Protein AF-A0A699VAU1-F1 (afdb_monomer_lite)

Secondary structure (DSSP, 8-state):
------------HHHHHHHHHHHHHHHHHHHHS-HHHHHHHHT-SSHHHHHHHHHHHHT--THHHHHHHHHHHHHHHHHHT-----

Sequence (86 aa):
ETFHVQTDDELTEKELKQIEADDQDIQTILLGLPEGIYVAVDSCETVQEIWLRVQQMMKGSDIGIQEKKVKLFNEWESQNGVGMLL

Foldseek 3Di:
DDDPPPPPPPQDPVNVVVVVVVVVVVVVVVVPDPPVLVVCQVPDPDPVSNVVVVVCVVVDPCPVVVVVVVVVVVVVCVVVVDDDPD

pLDDT: mean 74.08, std 11.74, range [43.5, 92.31]

Structure (mmCIF, N/CA/C/O backbone):
data_AF-A0A699VAU1-F1
#
_entry.id   AF-A0A699VAU1-F1
#
loop_
_atom_site.group_PDB
_atom_site.id
_atom_site.type_symbol
_atom_site.label_atom_id
_atom_site.label_alt_id
_atom_site.label_comp_id
_atom_site.label_asym_id
_atom_site.label_entity_id
_atom_site.label_seq_id
_atom_site.pdbx_PDB_ins_code
_atom_site.Cartn_x
_atom_site.Cartn_y
_atom_site.Cartn_z
_atom_site.occupancy
_atom_site.B_iso_or_equiv
_atom_site.auth_seq_id
_atom_site.auth_comp_id
_atom_site.auth_asym_id
_atom_site.auth_atom_id
_atom_site.pdbx_PDB_model_num
ATOM 1 N N . GLU A 1 1 ? 48.278 -8.708 7.818 1.00 47.62 1 GLU A N 1
ATOM 2 C CA . GLU A 1 1 ? 46.894 -8.299 7.512 1.00 47.62 1 GLU A CA 1
ATOM 3 C C . GLU A 1 1 ? 46.138 -9.490 6.958 1.00 47.62 1 GLU A C 1
ATOM 5 O O . GLU A 1 1 ? 46.525 -10.020 5.926 1.00 47.62 1 GLU A O 1
ATOM 10 N N . THR A 1 2 ? 45.132 -9.965 7.685 1.00 43.50 2 THR A N 1
ATOM 11 C CA . THR A 1 2 ? 44.235 -11.039 7.245 1.00 43.50 2 THR A CA 1
ATOM 12 C C . THR A 1 2 ? 42.875 -10.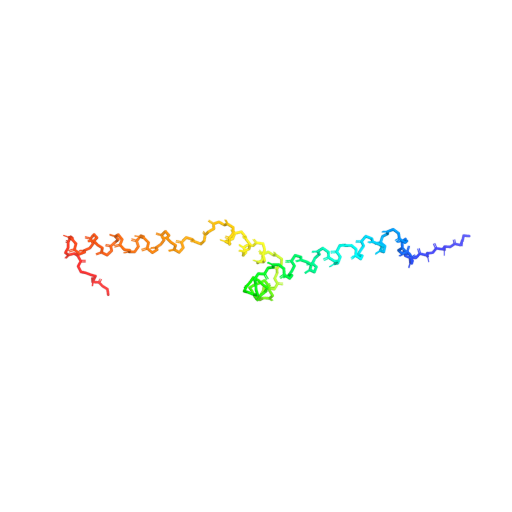410 6.989 1.00 43.50 2 THR A C 1
ATOM 14 O O . THR A 1 2 ? 42.187 -10.019 7.930 1.00 43.50 2 THR A O 1
ATOM 17 N N . PHE A 1 3 ? 42.516 -10.259 5.717 1.00 49.00 3 PHE A N 1
ATOM 18 C CA . PHE A 1 3 ? 41.185 -9.831 5.307 1.00 49.00 3 PHE A CA 1
ATOM 19 C C . PHE A 1 3 ? 40.225 -11.007 5.493 1.00 49.00 3 PHE A C 1
ATOM 21 O O . PHE A 1 3 ? 40.198 -11.922 4.675 1.00 49.00 3 PHE A O 1
ATOM 28 N N . HIS A 1 4 ? 39.450 -10.989 6.575 1.00 53.16 4 HIS A N 1
ATOM 29 C CA . HIS A 1 4 ? 38.231 -11.785 6.668 1.00 53.16 4 HIS A CA 1
ATOM 30 C C . HIS A 1 4 ? 37.095 -10.970 6.049 1.00 53.16 4 HIS A C 1
ATOM 32 O O . HIS A 1 4 ? 36.464 -10.154 6.711 1.00 53.16 4 HIS A O 1
ATOM 38 N N . VAL A 1 5 ? 36.859 -11.178 4.754 1.00 58.28 5 VAL A N 1
ATOM 39 C CA . VAL A 1 5 ? 35.539 -10.932 4.169 1.00 58.28 5 VAL A CA 1
ATOM 40 C C . VAL A 1 5 ? 34.692 -12.145 4.544 1.00 58.28 5 VAL A C 1
ATOM 42 O O . VAL A 1 5 ? 34.808 -13.205 3.936 1.00 58.28 5 VAL A O 1
ATOM 45 N N . GLN A 1 6 ? 33.914 -12.009 5.614 1.00 46.56 6 GLN A N 1
ATOM 46 C CA . GLN A 1 6 ? 32.762 -12.863 5.883 1.00 46.56 6 GLN A CA 1
ATOM 47 C C . GLN A 1 6 ? 31.532 -12.059 5.481 1.00 46.56 6 GLN A C 1
ATOM 49 O O . GLN A 1 6 ? 31.048 -11.232 6.242 1.00 46.56 6 GLN A O 1
ATOM 54 N N . THR A 1 7 ? 31.074 -12.259 4.253 1.00 56.53 7 THR A N 1
ATOM 55 C CA . THR A 1 7 ? 29.698 -11.946 3.858 1.00 56.53 7 THR A CA 1
ATOM 56 C C . THR A 1 7 ? 28.962 -13.268 3.800 1.00 56.53 7 THR A C 1
ATOM 58 O O . THR A 1 7 ? 28.870 -13.894 2.749 1.00 56.53 7 THR A O 1
ATOM 61 N N . ASP A 1 8 ? 28.542 -13.702 4.975 1.00 54.09 8 ASP A N 1
ATOM 62 C CA . ASP A 1 8 ? 27.486 -14.678 5.185 1.00 54.09 8 ASP A CA 1
ATOM 63 C C . ASP A 1 8 ? 26.721 -14.072 6.365 1.00 54.09 8 ASP A C 1
ATOM 65 O O . ASP A 1 8 ? 27.095 -14.264 7.522 1.00 54.09 8 ASP A O 1
ATOM 69 N N . ASP A 1 9 ? 25.795 -13.149 6.073 1.00 63.22 9 ASP A N 1
ATOM 70 C CA . ASP A 1 9 ? 24.914 -12.577 7.095 1.00 63.22 9 ASP A CA 1
ATOM 71 C C . ASP A 1 9 ? 23.962 -13.700 7.518 1.00 63.22 9 ASP A C 1
ATOM 73 O O . ASP A 1 9 ? 22.879 -13.889 6.965 1.00 63.22 9 ASP A O 1
ATOM 77 N N . GLU A 1 10 ? 24.444 -14.529 8.443 1.00 72.81 10 GLU A N 1
ATOM 78 C CA . GLU A 1 10 ? 23.699 -15.615 9.057 1.00 72.81 10 GLU A CA 1
ATOM 79 C C . GLU A 1 10 ? 22.498 -14.991 9.781 1.00 72.81 10 GLU A C 1
ATOM 81 O O . GLU A 1 10 ? 22.648 -14.336 10.816 1.00 72.81 10 GLU A O 1
ATOM 86 N N . LEU A 1 11 ? 21.307 -15.132 9.186 1.00 73.44 11 LEU A N 1
ATOM 87 C CA . LEU A 1 11 ? 20.068 -14.598 9.744 1.00 73.44 11 LEU A CA 1
ATOM 88 C C . LEU A 1 11 ? 19.905 -15.090 11.178 1.00 73.44 11 LEU A C 1
ATOM 90 O O . LEU A 1 11 ? 19.925 -16.293 11.460 1.00 73.44 11 LEU A O 1
ATOM 94 N N . THR A 1 12 ? 19.716 -14.154 12.099 1.00 81.31 12 THR A N 1
ATOM 95 C CA . THR A 1 12 ? 19.518 -14.504 13.499 1.00 81.31 12 THR A CA 1
ATOM 96 C C . THR A 1 12 ? 18.174 -15.216 13.678 1.00 81.31 12 THR A C 1
ATOM 98 O O . THR A 1 12 ? 17.206 -14.964 12.962 1.00 81.31 12 THR A O 1
ATOM 101 N N . GLU A 1 13 ? 18.058 -16.079 14.692 1.00 83.62 13 GLU A N 1
ATOM 102 C CA . GLU A 1 13 ? 16.811 -16.810 14.996 1.00 83.62 13 GLU A CA 1
ATOM 103 C C . GLU A 1 13 ? 15.594 -15.874 15.159 1.00 83.62 13 GLU A C 1
ATOM 105 O O . GLU A 1 13 ? 14.451 -16.261 14.928 1.00 83.62 13 GLU A O 1
ATOM 110 N N . LYS A 1 14 ? 15.833 -14.618 15.554 1.00 83.62 14 LYS A N 1
ATOM 111 C CA . LYS A 1 14 ? 14.798 -13.587 15.670 1.00 83.62 14 LYS A CA 1
ATOM 112 C C . LYS A 1 14 ? 14.320 -13.089 14.310 1.00 83.62 14 LYS A C 1
ATOM 114 O O . LYS A 1 14 ? 13.119 -12.929 14.136 1.00 83.62 14 LYS A O 1
ATOM 119 N N . GLU A 1 15 ? 15.236 -12.870 13.373 1.00 86.44 15 GLU A N 1
ATOM 120 C CA . GLU A 1 15 ? 14.907 -12.457 12.005 1.00 86.44 15 GLU A CA 1
ATOM 121 C C . GLU A 1 15 ? 14.182 -13.580 11.263 1.00 86.44 15 GLU A C 1
ATOM 123 O O . GLU A 1 15 ? 13.186 -13.319 10.5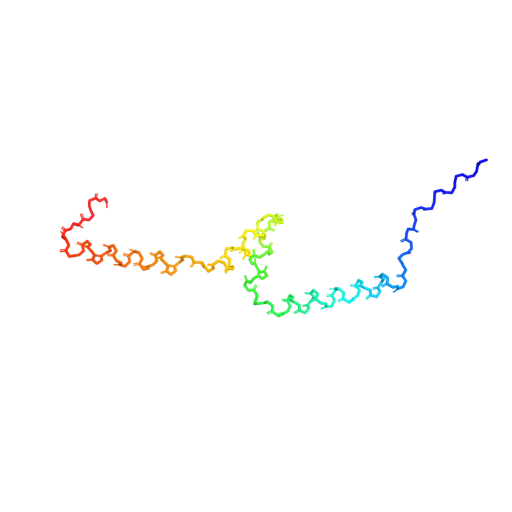97 1.00 86.44 15 GLU A O 1
ATOM 128 N N . LEU A 1 16 ? 14.586 -14.838 11.468 1.00 86.94 16 LEU A N 1
ATOM 129 C CA . LEU A 1 16 ? 13.869 -15.996 10.921 1.00 86.94 16 LEU A CA 1
ATOM 130 C C . LEU A 1 16 ? 12.429 -16.090 11.440 1.00 86.94 16 LEU A C 1
ATOM 132 O O . LEU A 1 16 ? 11.504 -16.273 10.654 1.00 86.94 16 LEU A O 1
ATOM 136 N N . LYS A 1 17 ? 12.222 -15.908 12.751 1.00 88.50 17 LYS A N 1
ATOM 137 C CA . LYS A 1 17 ? 10.873 -15.883 13.345 1.00 88.50 17 LYS A CA 1
ATOM 138 C C . LYS A 1 17 ? 10.030 -14.715 12.842 1.00 88.50 17 LYS A C 1
ATOM 140 O O . LYS A 1 17 ? 8.814 -14.841 12.758 1.00 88.50 17 LYS A O 1
ATOM 145 N N . GLN A 1 18 ? 10.664 -13.584 12.544 1.00 84.81 18 GLN A N 1
ATOM 146 C CA . GLN A 1 18 ? 9.971 -12.420 12.010 1.00 84.81 18 GLN A CA 1
ATOM 147 C C . GLN A 1 18 ? 9.539 -12.649 10.561 1.00 84.81 18 GLN A C 1
ATOM 149 O O . GLN A 1 18 ? 8.389 -12.387 10.244 1.00 84.81 18 GLN A O 1
ATOM 154 N N . ILE A 1 19 ? 10.403 -13.232 9.727 1.00 84.81 19 ILE A N 1
ATOM 155 C CA . ILE A 1 19 ? 10.056 -13.613 8.352 1.00 84.81 19 ILE A CA 1
ATOM 156 C C . ILE A 1 19 ? 8.905 -14.626 8.343 1.00 84.81 19 ILE A C 1
ATOM 158 O O . ILE A 1 19 ? 7.979 -14.479 7.557 1.00 84.81 19 ILE A O 1
ATOM 162 N N . GLU A 1 20 ? 8.917 -15.620 9.236 1.00 91.25 20 GLU A N 1
ATOM 163 C CA . GLU A 1 20 ? 7.825 -16.600 9.335 1.00 91.25 20 GLU A CA 1
ATOM 164 C C . GLU A 1 20 ? 6.491 -15.952 9.743 1.00 91.25 20 GLU A C 1
ATOM 166 O O . GLU A 1 20 ? 5.442 -16.299 9.199 1.00 91.25 20 GLU A O 1
ATOM 171 N N . ALA A 1 21 ? 6.523 -14.998 10.679 1.00 91.06 21 ALA A N 1
ATOM 172 C CA . ALA A 1 21 ? 5.336 -14.250 11.086 1.00 91.06 21 ALA A CA 1
ATOM 173 C C . ALA A 1 21 ? 4.824 -13.335 9.960 1.00 91.06 21 ALA A C 1
ATOM 175 O O . ALA A 1 21 ? 3.626 -13.321 9.680 1.00 91.06 21 ALA A O 1
ATOM 176 N N . ASP A 1 22 ? 5.730 -12.628 9.282 1.00 90.88 22 ASP A N 1
ATOM 177 C CA . ASP A 1 22 ? 5.402 -11.754 8.156 1.00 90.88 22 ASP A CA 1
ATOM 178 C C . ASP A 1 22 ? 4.806 -12.568 6.988 1.00 90.88 22 ASP A C 1
ATOM 180 O O . ASP A 1 22 ? 3.796 -12.162 6.411 1.00 90.88 22 ASP A O 1
ATOM 184 N N . ASP A 1 23 ? 5.348 -13.755 6.685 1.00 91.75 23 ASP A N 1
ATOM 185 C CA . ASP A 1 23 ? 4.809 -14.674 5.668 1.00 91.75 23 ASP A CA 1
ATOM 186 C C . ASP A 1 23 ? 3.387 -15.146 6.013 1.00 91.75 23 ASP A C 1
ATOM 188 O O . ASP A 1 23 ? 2.512 -15.202 5.140 1.00 91.75 23 ASP A O 1
ATOM 192 N N . GLN A 1 24 ? 3.127 -15.466 7.285 1.00 92.31 24 GLN A N 1
ATOM 193 C CA . GLN A 1 24 ? 1.796 -15.864 7.756 1.00 92.31 24 GLN A CA 1
ATOM 194 C C . GLN A 1 24 ? 0.783 -14.717 7.666 1.00 92.31 24 GLN A C 1
ATOM 196 O O . GLN A 1 24 ? -0.359 -14.933 7.236 1.00 92.31 24 GLN A O 1
ATOM 201 N N . ASP A 1 25 ? 1.189 -13.499 8.022 1.00 87.19 25 ASP A N 1
ATOM 202 C CA . ASP A 1 25 ? 0.343 -12.309 7.919 1.00 87.19 25 ASP A CA 1
ATOM 203 C C . ASP A 1 25 ? 0.035 -11.979 6.453 1.00 87.19 25 ASP A C 1
ATOM 205 O O . ASP A 1 25 ? -1.126 -11.747 6.096 1.00 87.19 25 ASP A O 1
ATOM 209 N N . ILE A 1 26 ? 1.037 -12.050 5.572 1.00 82.38 26 ILE A N 1
ATOM 210 C CA . ILE A 1 26 ? 0.871 -11.856 4.125 1.00 82.38 26 ILE A CA 1
ATOM 211 C C . ILE A 1 26 ? -0.082 -12.906 3.547 1.00 82.38 26 ILE A C 1
ATOM 213 O O . ILE A 1 26 ? -1.012 -12.553 2.818 1.00 82.38 26 ILE A O 1
ATOM 217 N N . GLN A 1 27 ? 0.091 -14.184 3.895 1.00 82.06 27 GLN A N 1
ATOM 218 C CA . GLN A 1 27 ? -0.796 -15.258 3.445 1.00 82.06 27 GLN A CA 1
ATOM 219 C C . GLN A 1 27 ? -2.236 -15.039 3.925 1.00 82.06 27 GLN A C 1
ATOM 221 O O . GLN A 1 27 ? -3.178 -15.215 3.151 1.00 82.06 27 GLN A O 1
ATOM 226 N N . THR A 1 28 ? -2.420 -14.619 5.177 1.00 79.81 28 THR A N 1
ATOM 227 C CA . THR A 1 28 ? -3.745 -14.358 5.756 1.00 79.81 28 THR A CA 1
ATOM 228 C C . THR A 1 28 ? -4.437 -13.184 5.065 1.00 79.81 28 THR A C 1
ATOM 230 O O . THR A 1 28 ? -5.628 -13.263 4.752 1.00 79.81 28 THR A O 1
ATOM 233 N N . ILE A 1 29 ? -3.695 -12.115 4.763 1.00 79.38 29 ILE A N 1
ATOM 234 C CA . ILE A 1 29 ? -4.203 -10.972 3.996 1.00 79.38 29 ILE A CA 1
ATOM 235 C C . ILE A 1 29 ? -4.581 -11.415 2.579 1.00 79.38 29 ILE A C 1
ATOM 237 O O . ILE A 1 29 ? -5.677 -11.100 2.121 1.00 79.38 29 ILE A O 1
ATOM 241 N N . LEU A 1 30 ? -3.725 -12.184 1.903 1.00 74.06 30 LEU A N 1
ATOM 242 C CA . LEU A 1 30 ? -3.987 -12.684 0.550 1.00 74.06 30 LEU A CA 1
ATOM 243 C C . LEU A 1 30 ? -5.210 -13.610 0.490 1.00 74.06 30 LEU A C 1
ATOM 245 O O . LEU A 1 30 ? -6.007 -13.489 -0.436 1.00 74.06 30 LEU A O 1
ATOM 249 N N . LEU A 1 31 ? -5.405 -14.478 1.487 1.00 75.19 31 LEU A N 1
ATOM 250 C CA . LEU A 1 31 ? -6.577 -15.360 1.587 1.00 75.19 31 LEU A CA 1
ATOM 251 C C . LEU A 1 31 ? -7.878 -14.602 1.900 1.00 75.19 31 LEU A C 1
ATOM 253 O O . LEU A 1 31 ? -8.960 -15.063 1.536 1.00 75.19 31 LEU A O 1
ATOM 257 N N . GLY A 1 32 ? -7.791 -13.457 2.582 1.00 72.12 32 GLY A N 1
ATOM 258 C CA . GLY A 1 32 ? -8.936 -12.595 2.889 1.00 72.12 32 GLY A CA 1
ATOM 259 C C . GLY A 1 32 ? -9.357 -11.672 1.740 1.00 72.12 32 GLY A C 1
ATOM 260 O O . GLY A 1 32 ? -10.445 -11.090 1.787 1.00 72.12 32 GLY A O 1
ATOM 261 N N . LEU A 1 33 ? -8.520 -11.525 0.709 1.00 73.81 33 LEU A N 1
ATOM 262 C CA . LEU A 1 33 ? -8.826 -10.719 -0.468 1.00 73.81 33 LEU A CA 1
ATOM 263 C C . LEU A 1 33 ? -9.634 -11.554 -1.482 1.00 73.81 33 LEU A C 1
ATOM 265 O O . LEU A 1 33 ? -9.232 -12.662 -1.826 1.00 73.81 33 LEU A O 1
ATOM 269 N N . PRO A 1 34 ? -10.767 -11.043 -2.005 1.00 71.50 34 PRO A N 1
ATOM 270 C CA . PRO A 1 34 ? -11.496 -11.696 -3.088 1.00 71.50 34 PRO A CA 1
ATOM 271 C C . PRO A 1 34 ? -10.579 -12.001 -4.276 1.00 71.50 34 PRO A C 1
ATOM 273 O O . PRO A 1 34 ? -9.796 -11.145 -4.680 1.00 71.50 34 PRO A O 1
ATOM 276 N N . GLU A 1 35 ? -10.740 -13.174 -4.891 1.00 66.38 35 GLU A N 1
ATOM 277 C CA . GLU A 1 35 ? -9.909 -13.676 -6.002 1.00 66.38 35 GLU A CA 1
ATOM 278 C C . GLU A 1 35 ? -9.762 -12.673 -7.167 1.00 66.38 35 GLU A C 1
ATOM 280 O O . GLU A 1 35 ? -8.713 -12.579 -7.801 1.00 66.38 35 GLU A O 1
ATOM 285 N N . GLY A 1 36 ? -10.768 -11.817 -7.381 1.00 61.81 36 GLY A N 1
ATOM 286 C CA . GLY A 1 36 ? -10.714 -10.732 -8.366 1.00 61.81 36 GLY A CA 1
ATOM 287 C C . GLY A 1 36 ? -9.687 -9.625 -8.075 1.00 61.81 36 GLY A C 1
ATOM 288 O O . GLY A 1 36 ? -9.264 -8.946 -9.008 1.00 61.81 36 GLY A O 1
ATOM 289 N N . ILE A 1 37 ? -9.268 -9.432 -6.819 1.00 67.94 37 ILE A N 1
ATOM 290 C CA . ILE A 1 37 ? -8.189 -8.500 -6.448 1.00 67.94 37 ILE A CA 1
ATOM 291 C C . ILE A 1 37 ? -6.833 -9.120 -6.781 1.00 67.94 37 ILE A C 1
ATOM 293 O O . ILE A 1 37 ? -5.993 -8.438 -7.360 1.00 67.94 37 ILE A O 1
ATOM 297 N N . TYR A 1 38 ? -6.647 -10.410 -6.490 1.00 67.56 38 TYR A N 1
ATOM 298 C CA . TYR A 1 38 ? -5.418 -11.129 -6.822 1.00 67.56 38 TYR A CA 1
ATOM 299 C C . TYR A 1 38 ? -5.176 -11.145 -8.334 1.00 67.56 38 TYR A C 1
ATOM 301 O O . TYR A 1 38 ? -4.129 -10.693 -8.776 1.00 67.56 38 TYR A O 1
ATOM 309 N N . VAL A 1 39 ? -6.176 -11.525 -9.138 1.00 69.81 39 VAL A N 1
ATOM 310 C CA . VAL A 1 39 ? -6.064 -11.529 -10.612 1.00 69.81 39 VAL A CA 1
ATOM 311 C C . VAL A 1 39 ? -5.780 -10.129 -11.175 1.00 69.81 39 VAL A C 1
ATOM 313 O O . VAL A 1 39 ? -5.028 -9.980 -12.134 1.00 69.81 39 VAL A O 1
ATOM 316 N N . ALA A 1 40 ? -6.356 -9.079 -10.580 1.00 65.25 40 ALA A N 1
ATOM 317 C CA . ALA A 1 40 ? -6.107 -7.707 -11.016 1.00 65.25 40 ALA A CA 1
ATOM 318 C C . ALA A 1 40 ? -4.691 -7.219 -10.671 1.00 65.25 40 ALA A C 1
ATOM 320 O O . ALA A 1 40 ? -4.123 -6.457 -11.449 1.00 65.25 40 ALA A O 1
ATOM 321 N N . VAL A 1 41 ? -4.137 -7.640 -9.531 1.00 65.81 41 VAL A N 1
ATOM 322 C CA . VAL A 1 41 ? -2.778 -7.287 -9.087 1.00 65.81 41 VAL A CA 1
ATOM 323 C C . VAL A 1 41 ? -1.717 -8.126 -9.804 1.00 65.81 41 VAL A C 1
ATOM 325 O O . VAL A 1 41 ? -0.706 -7.574 -10.218 1.00 65.81 41 VAL A O 1
ATOM 328 N N . ASP A 1 42 ? -1.961 -9.421 -10.005 1.00 74.44 42 ASP A N 1
ATOM 329 C CA . ASP A 1 42 ? -1.079 -10.352 -10.727 1.00 74.44 42 ASP A CA 1
ATOM 330 C C . ASP A 1 42 ? -0.910 -9.962 -12.207 1.00 74.44 42 ASP A C 1
ATOM 332 O O . ASP A 1 42 ? 0.152 -10.133 -12.793 1.00 74.44 42 ASP A O 1
ATOM 336 N N . SER A 1 43 ? -1.933 -9.331 -12.797 1.00 77.75 43 SER A N 1
ATOM 337 C CA . SER A 1 43 ? -1.862 -8.781 -14.157 1.00 77.75 43 SER A CA 1
ATOM 338 C C . SER A 1 43 ? -1.027 -7.496 -14.296 1.00 77.75 43 SER A C 1
ATOM 340 O O . SER A 1 43 ? -0.910 -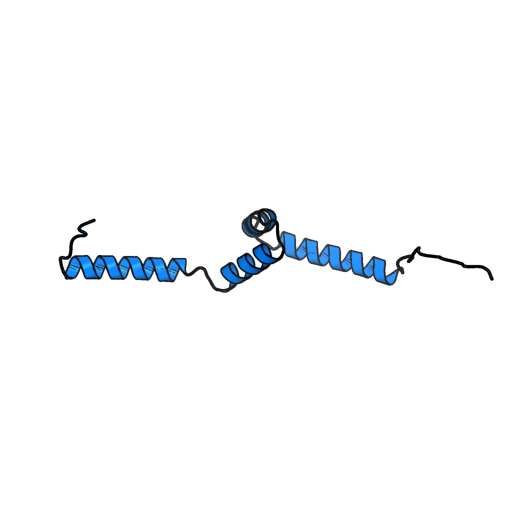6.972 -15.404 1.00 77.75 43 SER A O 1
ATOM 342 N N . CYS A 1 44 ? -0.492 -6.951 -13.198 1.00 81.50 44 CYS A N 1
ATOM 343 C CA . CYS A 1 44 ? 0.309 -5.729 -13.207 1.00 81.50 44 CYS A CA 1
ATOM 344 C C . CYS A 1 44 ? 1.804 -6.058 -13.201 1.00 81.50 44 CYS A C 1
ATOM 346 O O . CYS A 1 44 ? 2.300 -6.750 -12.316 1.00 81.50 44 CYS A O 1
ATOM 348 N N . GLU A 1 45 ? 2.544 -5.497 -14.153 1.00 81.00 45 GLU A N 1
ATOM 349 C CA . GLU A 1 45 ? 3.976 -5.771 -14.307 1.00 81.00 45 GLU A CA 1
ATOM 350 C C . GLU A 1 45 ? 4.830 -4.896 -13.380 1.00 81.00 45 GLU A C 1
ATOM 352 O O . GLU A 1 45 ? 5.981 -5.221 -13.083 1.00 81.00 45 GLU A O 1
ATOM 357 N N . THR A 1 46 ? 4.278 -3.776 -12.902 1.00 80.94 46 THR A N 1
ATOM 358 C CA . THR A 1 46 ? 5.020 -2.807 -12.092 1.00 80.94 46 THR A CA 1
ATOM 359 C C . THR A 1 46 ? 4.336 -2.468 -10.768 1.00 80.94 46 THR A C 1
ATOM 361 O O . THR A 1 46 ? 3.114 -2.361 -10.657 1.00 80.94 46 THR A O 1
ATOM 364 N N . VAL A 1 47 ? 5.151 -2.177 -9.747 1.00 76.44 47 VAL A N 1
ATOM 365 C CA . VAL A 1 47 ? 4.685 -1.701 -8.426 1.00 76.44 47 VAL A CA 1
ATOM 366 C C . VAL A 1 47 ? 3.831 -0.427 -8.550 1.00 76.44 47 VAL A C 1
ATOM 368 O O . VAL A 1 47 ? 2.906 -0.205 -7.769 1.00 76.44 47 VAL A O 1
ATOM 371 N N . GLN A 1 48 ? 4.110 0.403 -9.559 1.00 74.88 48 GLN A N 1
ATOM 372 C CA . GLN A 1 48 ? 3.358 1.628 -9.841 1.00 74.88 48 GLN A CA 1
ATOM 373 C C . GLN A 1 48 ? 1.932 1.340 -10.331 1.00 74.88 48 GLN A C 1
ATOM 375 O O . GLN A 1 48 ? 0.998 2.037 -9.928 1.00 74.88 48 GLN A O 1
ATOM 380 N N . GLU A 1 49 ? 1.742 0.307 -11.152 1.00 80.56 49 GLU A N 1
ATOM 381 C CA . GLU A 1 49 ? 0.421 -0.118 -11.630 1.00 80.56 49 GLU A CA 1
ATOM 382 C C . GLU A 1 49 ? -0.423 -0.711 -10.504 1.00 80.56 49 GLU A C 1
ATOM 384 O O . GLU A 1 49 ? -1.598 -0.360 -10.371 1.00 80.56 49 GLU A O 1
ATOM 389 N N . ILE A 1 50 ? 0.191 -1.514 -9.631 1.00 79.81 50 ILE A N 1
ATOM 390 C CA . ILE A 1 50 ? -0.467 -2.070 -8.441 1.00 79.81 50 ILE A CA 1
ATOM 391 C C . ILE A 1 50 ? -0.949 -0.936 -7.525 1.00 79.81 50 ILE A C 1
ATOM 393 O O . ILE A 1 50 ? -2.121 -0.899 -7.138 1.00 79.81 50 ILE A O 1
ATOM 397 N N . TRP A 1 51 ? -0.084 0.043 -7.233 1.00 82.50 51 TRP A N 1
ATOM 398 C CA . TRP A 1 51 ? -0.445 1.212 -6.423 1.00 82.50 51 TRP A CA 1
ATOM 399 C C . TRP A 1 51 ? -1.589 2.025 -7.045 1.00 82.50 51 TRP A C 1
ATOM 401 O O . TRP A 1 51 ? -2.543 2.404 -6.358 1.00 82.50 51 TRP A O 1
ATOM 411 N N . LEU A 1 52 ? -1.538 2.262 -8.360 1.00 80.44 52 LEU A N 1
ATOM 412 C CA . LEU A 1 52 ? -2.589 2.983 -9.077 1.00 80.44 52 LEU A CA 1
ATOM 413 C C . LEU A 1 52 ? -3.929 2.236 -9.018 1.00 80.44 52 LEU A C 1
ATOM 415 O O . LEU A 1 52 ? -4.971 2.869 -8.822 1.00 80.44 52 LEU A O 1
ATOM 419 N N . ARG A 1 53 ? -3.908 0.905 -9.147 1.00 77.38 53 ARG A N 1
ATOM 420 C CA . ARG A 1 53 ? -5.105 0.057 -9.116 1.00 77.38 53 ARG A CA 1
ATOM 421 C C . ARG A 1 53 ? -5.758 0.038 -7.738 1.00 77.38 53 ARG A C 1
ATOM 423 O O . ARG A 1 53 ? -6.967 0.251 -7.644 1.00 77.38 53 ARG A O 1
ATOM 430 N N . VAL A 1 54 ? -4.963 -0.105 -6.677 1.00 77.56 54 VAL A N 1
ATOM 431 C CA . VAL A 1 54 ? -5.434 -0.003 -5.286 1.00 77.56 54 VAL A CA 1
ATOM 432 C C . VAL A 1 54 ? -6.042 1.376 -5.033 1.00 77.56 54 VAL A C 1
ATOM 434 O O . VAL A 1 54 ? -7.151 1.478 -4.511 1.00 77.56 54 VAL A O 1
ATOM 437 N N . GLN A 1 55 ? -5.395 2.445 -5.500 1.00 79.81 55 GLN A N 1
ATOM 438 C CA . GLN A 1 55 ? -5.925 3.800 -5.359 1.00 79.81 55 GLN A CA 1
ATOM 439 C C . GLN A 1 55 ? -7.261 3.996 -6.107 1.00 79.81 55 GLN A C 1
ATOM 441 O O . GLN A 1 55 ? -8.154 4.676 -5.601 1.00 79.81 55 GLN A O 1
ATOM 446 N N . GLN A 1 56 ? -7.418 3.421 -7.304 1.00 73.50 56 GLN A N 1
ATOM 447 C CA . GLN A 1 56 ? -8.673 3.459 -8.072 1.00 73.50 56 GLN A CA 1
ATOM 448 C C . GLN A 1 56 ? -9.795 2.671 -7.385 1.00 73.50 56 GLN A C 1
ATOM 450 O O . GLN A 1 56 ? -10.940 3.122 -7.372 1.00 73.50 56 GLN A O 1
ATOM 455 N N . MET A 1 57 ? -9.470 1.523 -6.790 1.00 70.88 57 MET A N 1
ATOM 456 C CA . MET A 1 57 ? -10.420 0.722 -6.017 1.00 70.88 57 MET A CA 1
ATOM 457 C C . MET A 1 57 ? -10.851 1.444 -4.736 1.00 70.88 57 MET A C 1
ATOM 459 O O . MET A 1 57 ? -12.039 1.482 -4.424 1.00 70.88 57 MET A O 1
ATOM 463 N N . MET A 1 58 ? -9.912 2.091 -4.040 1.00 72.56 58 MET A N 1
ATOM 464 C CA . MET A 1 58 ? -10.187 2.860 -2.822 1.00 72.56 58 MET A CA 1
ATOM 465 C C . MET A 1 58 ? -11.005 4.128 -3.076 1.00 72.56 58 MET A C 1
ATOM 467 O O . MET A 1 58 ? -11.803 4.519 -2.229 1.00 72.56 58 MET A O 1
ATOM 471 N N . LYS A 1 59 ? -10.826 4.782 -4.228 1.00 70.69 59 LYS A N 1
ATOM 472 C CA . LYS A 1 59 ? -11.582 5.997 -4.572 1.00 70.69 59 LYS A CA 1
ATOM 473 C C . LYS A 1 59 ? -13.047 5.721 -4.924 1.00 70.69 59 LYS A C 1
ATOM 475 O O . LYS A 1 59 ? -13.824 6.667 -4.990 1.00 70.69 59 LYS A O 1
ATOM 480 N N . GLY A 1 60 ? -13.435 4.452 -5.080 1.00 56.22 60 GLY A N 1
ATOM 481 C CA . GLY A 1 60 ? -14.719 4.075 -5.651 1.00 56.22 60 GLY A CA 1
ATOM 482 C C . GLY A 1 60 ? -14.710 4.420 -7.134 1.00 56.22 60 GLY A C 1
ATOM 483 O O . GLY A 1 60 ? -14.454 5.553 -7.530 1.00 56.22 60 GLY A O 1
ATOM 484 N N . SER A 1 61 ? -14.935 3.433 -7.992 1.00 60.34 61 SER A N 1
ATOM 485 C CA . SER A 1 61 ? -14.950 3.713 -9.419 1.00 60.34 61 SER A CA 1
ATOM 486 C C . SER A 1 61 ? -16.072 4.711 -9.724 1.00 60.34 61 SER A C 1
ATOM 488 O O . SER A 1 61 ? -17.240 4.440 -9.433 1.00 60.34 61 SER A O 1
ATOM 490 N N . ASP A 1 62 ? -15.728 5.840 -10.353 1.00 60.09 62 ASP A N 1
ATOM 491 C CA . ASP A 1 62 ? -16.663 6.851 -10.867 1.00 60.09 62 ASP A CA 1
ATOM 492 C C . ASP A 1 62 ? -17.696 6.269 -11.852 1.00 60.09 62 ASP A C 1
ATOM 494 O O . ASP A 1 62 ? -18.528 7.010 -12.359 1.00 60.09 62 ASP A O 1
ATOM 498 N N . ILE A 1 63 ? -17.692 4.958 -12.121 1.00 62.59 63 ILE A N 1
ATOM 499 C CA . ILE A 1 63 ? -18.731 4.219 -12.849 1.00 62.59 63 ILE A CA 1
ATOM 500 C C . ILE A 1 63 ? -20.129 4.668 -12.412 1.00 62.59 63 ILE A C 1
ATOM 502 O O . ILE A 1 63 ? -20.942 5.018 -13.263 1.00 62.59 63 ILE A O 1
ATOM 506 N N . GLY A 1 64 ? -20.393 4.777 -11.105 1.00 62.59 64 GLY A N 1
ATOM 507 C CA . GLY A 1 64 ? -21.691 5.254 -10.616 1.00 62.59 64 GLY A CA 1
ATOM 508 C C . GLY A 1 64 ? -21.981 6.732 -10.930 1.00 62.59 64 GLY A C 1
ATOM 509 O O . GLY A 1 64 ? -23.139 7.106 -11.122 1.00 62.59 64 GLY A O 1
ATOM 510 N N . ILE A 1 65 ? -20.953 7.584 -10.997 1.00 69.00 65 ILE A N 1
ATOM 511 C CA . ILE A 1 65 ? -21.067 9.019 -11.316 1.00 69.00 65 ILE A CA 1
ATOM 512 C C . ILE A 1 65 ? -21.216 9.227 -12.831 1.00 69.00 65 ILE A C 1
ATOM 514 O O . ILE A 1 65 ? -22.068 10.006 -13.258 1.00 69.00 65 ILE A O 1
ATOM 518 N N . GLN A 1 66 ? -20.460 8.493 -13.647 1.00 65.88 66 GLN A N 1
ATOM 519 C CA . GLN A 1 66 ? -20.559 8.504 -15.106 1.00 65.88 66 GLN A CA 1
ATOM 520 C C . GLN A 1 66 ? -21.897 7.929 -15.581 1.00 65.88 66 GLN A C 1
ATOM 522 O O . GLN A 1 66 ? -22.537 8.530 -16.436 1.00 65.88 66 GLN A O 1
ATOM 527 N N . GLU A 1 67 ? -22.391 6.840 -14.986 1.00 72.88 67 GLU A N 1
ATOM 528 C CA . GLU A 1 67 ? -23.697 6.270 -15.345 1.00 72.88 67 GLU A CA 1
ATOM 529 C C . GLU A 1 67 ? -24.852 7.227 -15.000 1.00 72.88 67 GLU A C 1
ATOM 531 O O . GLU A 1 67 ? -25.772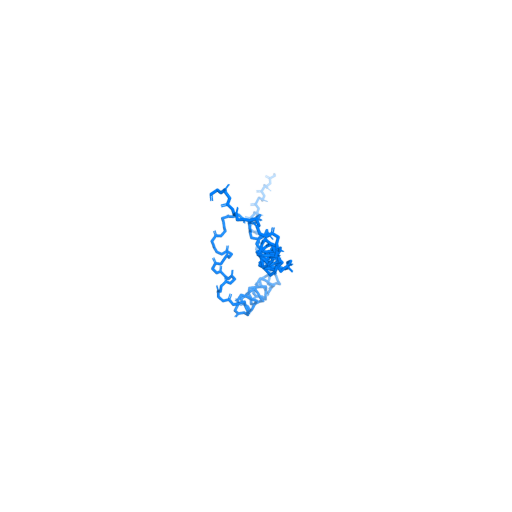 7.416 -15.799 1.00 72.88 67 GLU A O 1
ATOM 536 N N . LYS A 1 68 ? -24.783 7.905 -13.844 1.00 78.62 68 LYS A N 1
ATOM 537 C CA . LYS A 1 68 ? -25.732 8.976 -13.491 1.00 78.62 68 LYS A CA 1
ATOM 538 C C . LYS A 1 68 ? -25.642 10.160 -14.453 1.00 78.62 68 LYS A C 1
ATOM 540 O O . LYS A 1 68 ? -26.675 10.704 -14.834 1.00 78.62 68 LYS A O 1
ATOM 545 N N . LYS A 1 69 ? -24.433 10.540 -14.874 1.00 79.44 69 LYS A N 1
ATOM 546 C CA . LYS A 1 69 ? -24.210 11.629 -15.833 1.00 79.44 69 LYS A CA 1
ATOM 547 C C . LYS A 1 69 ? -24.783 11.297 -17.214 1.00 79.44 69 LYS A C 1
ATOM 549 O O . LYS A 1 69 ? -25.452 12.144 -17.794 1.00 79.44 69 LYS A O 1
ATOM 554 N N . VAL A 1 70 ? -24.583 10.072 -17.702 1.00 84.25 70 VAL A N 1
ATOM 555 C CA . VAL A 1 70 ? -25.155 9.590 -18.972 1.00 84.25 70 VAL A CA 1
ATOM 556 C C . VAL A 1 70 ? -26.684 9.556 -18.904 1.00 84.25 70 VAL A C 1
ATOM 558 O O . VAL A 1 70 ? -27.340 10.038 -19.822 1.00 84.25 70 VAL A O 1
ATOM 561 N N . LYS A 1 71 ? -27.269 9.065 -17.802 1.00 89.06 71 LYS A N 1
ATOM 562 C CA . LYS A 1 71 ? -28.732 9.069 -17.616 1.00 89.06 71 LYS A CA 1
ATOM 563 C C . LYS A 1 71 ? -29.317 10.485 -17.636 1.00 89.06 71 LYS A C 1
ATOM 565 O O . LYS A 1 71 ? -30.273 10.721 -18.367 1.00 89.06 71 LYS A O 1
ATOM 570 N N . LEU A 1 72 ? -28.717 11.423 -16.897 1.00 87.19 72 LEU A N 1
ATOM 571 C CA . LEU A 1 72 ? -29.152 12.826 -16.874 1.00 87.19 72 LEU A CA 1
ATOM 572 C C . LEU A 1 72 ? -29.010 13.507 -18.240 1.00 87.19 72 LEU A C 1
ATOM 574 O O . LEU A 1 72 ? -29.872 14.295 -18.618 1.00 87.19 72 LEU A O 1
ATOM 578 N N . PHE A 1 73 ? -27.941 13.202 -18.978 1.00 82.12 73 PHE A N 1
ATOM 579 C CA . PHE A 1 73 ? -27.727 13.746 -20.317 1.00 82.12 73 PHE A CA 1
ATOM 580 C C . PHE A 1 73 ? -28.804 13.263 -21.297 1.00 82.12 73 PHE A C 1
ATOM 582 O O . PHE A 1 73 ? -29.439 14.085 -21.951 1.00 82.12 73 PHE A O 1
ATOM 589 N N . ASN A 1 74 ? -29.093 11.959 -21.314 1.00 84.25 74 ASN A N 1
ATOM 590 C CA . ASN A 1 74 ? -30.125 11.380 -22.179 1.00 84.25 74 ASN A CA 1
ATOM 591 C C . ASN A 1 74 ? -31.533 11.908 -21.849 1.00 84.25 74 ASN A C 1
ATOM 593 O O . ASN A 1 74 ? -32.345 12.137 -22.745 1.00 84.25 74 ASN A O 1
ATOM 597 N N . GLU A 1 75 ? -31.839 12.107 -20.564 1.00 89.44 75 GLU A N 1
ATOM 598 C CA . GLU A 1 75 ? -33.124 12.663 -20.127 1.00 89.44 75 GLU A CA 1
ATOM 599 C C . GLU A 1 75 ? -33.268 14.137 -20.525 1.00 89.44 75 GLU A C 1
ATOM 601 O O . GLU A 1 75 ? -34.310 14.542 -21.043 1.00 89.44 75 GLU A O 1
ATOM 606 N N . TRP A 1 76 ? -32.204 14.925 -20.362 1.00 86.19 76 TRP A N 1
ATOM 607 C CA . TRP A 1 76 ? -32.169 16.305 -20.833 1.00 86.19 76 TRP A CA 1
ATOM 608 C C . TRP A 1 76 ? -32.330 16.381 -22.359 1.00 86.19 76 TRP A C 1
ATOM 610 O O . TRP A 1 76 ? -33.146 17.168 -22.836 1.00 86.19 76 TRP A O 1
ATOM 620 N N . GLU A 1 77 ? -31.646 15.543 -23.140 1.00 81.69 77 GLU A N 1
ATOM 621 C CA . GLU A 1 77 ? -31.819 15.511 -24.602 1.00 81.69 77 GLU A CA 1
ATOM 622 C C . GLU A 1 77 ? -33.246 15.130 -25.009 1.00 81.69 77 GLU A C 1
ATOM 624 O O . GLU A 1 77 ? -33.843 15.796 -25.859 1.00 81.69 77 GLU A O 1
ATOM 629 N N . SER A 1 78 ? -33.838 14.127 -24.350 1.00 84.31 78 SER A N 1
ATOM 630 C CA . SER A 1 78 ? -35.228 13.728 -24.595 1.00 84.31 78 SER A CA 1
ATOM 631 C C . SER A 1 78 ? -36.226 14.853 -24.304 1.00 84.31 78 SER A C 1
ATOM 633 O O . SER A 1 78 ? -37.271 14.909 -24.951 1.00 84.31 78 SER A O 1
ATOM 635 N N . GLN A 1 79 ? -35.932 15.728 -2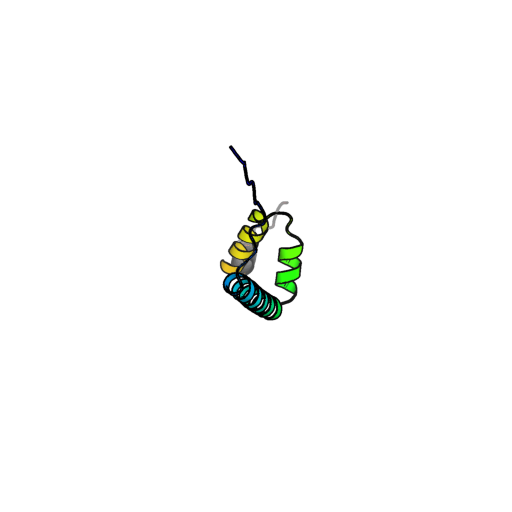3.338 1.00 81.69 79 GLN A N 1
ATOM 636 C CA . GLN A 1 79 ? -36.783 16.868 -22.981 1.00 81.69 79 GLN A CA 1
ATOM 637 C C . GLN A 1 79 ? -36.568 18.078 -23.898 1.00 81.69 79 GLN A C 1
ATOM 639 O O . GLN A 1 79 ? -37.506 18.834 -24.142 1.00 81.69 79 GLN A O 1
ATOM 644 N N . ASN A 1 80 ? -35.351 18.260 -24.414 1.00 82.25 80 ASN A N 1
ATOM 645 C CA . ASN A 1 80 ? -34.984 19.407 -25.246 1.00 82.25 80 ASN A CA 1
ATOM 646 C C . ASN A 1 80 ? -35.058 19.112 -26.755 1.00 82.25 80 ASN A C 1
ATOM 648 O O . ASN A 1 80 ? -34.874 20.021 -27.562 1.00 82.25 80 ASN A O 1
ATOM 652 N N . GLY A 1 81 ? -35.365 17.871 -27.151 1.00 73.44 81 GLY A N 1
ATOM 653 C CA . GLY A 1 81 ? -35.610 17.487 -28.545 1.00 73.44 81 GLY A CA 1
ATOM 654 C C . GLY A 1 81 ? -34.371 17.555 -29.439 1.00 73.44 81 GLY A C 1
ATOM 655 O O . GLY A 1 81 ? -34.497 17.681 -30.657 1.00 73.44 81 GLY A O 1
ATOM 656 N N . VAL A 1 82 ? -33.177 17.490 -28.850 1.00 68.81 82 VAL A N 1
ATOM 657 C CA . VAL A 1 82 ? -31.916 17.499 -29.594 1.00 68.81 82 VAL A CA 1
ATOM 658 C C . VAL A 1 82 ? -31.543 16.046 -29.868 1.00 68.81 82 VAL A C 1
ATOM 660 O O . VAL A 1 82 ? -31.015 15.356 -29.008 1.00 68.81 82 VAL A O 1
ATOM 663 N N . GLY A 1 83 ? -31.907 15.544 -31.048 1.00 66.81 83 GLY A N 1
ATOM 664 C CA . GLY A 1 83 ? -31.429 14.247 -31.524 1.00 66.81 83 GLY A CA 1
ATOM 665 C C . GLY A 1 83 ? -29.979 14.362 -31.993 1.00 66.81 83 GLY A C 1
ATOM 666 O O . GLY A 1 83 ? -29.645 15.301 -32.718 1.00 66.81 83 GLY A O 1
ATOM 667 N N . MET A 1 84 ? -29.128 13.415 -31.592 1.00 66.38 84 MET A N 1
ATOM 668 C CA . MET A 1 84 ? -27.723 13.342 -31.999 1.00 66.38 84 MET A CA 1
ATOM 669 C C . MET A 1 84 ? -27.610 13.311 -33.533 1.00 66.38 84 MET A C 1
ATOM 671 O O . MET A 1 84 ? -27.937 12.317 -34.176 1.00 66.38 84 MET A O 1
ATOM 675 N N . LEU A 1 85 ? -27.137 14.406 -34.131 1.00 55.50 85 LEU A N 1
ATOM 67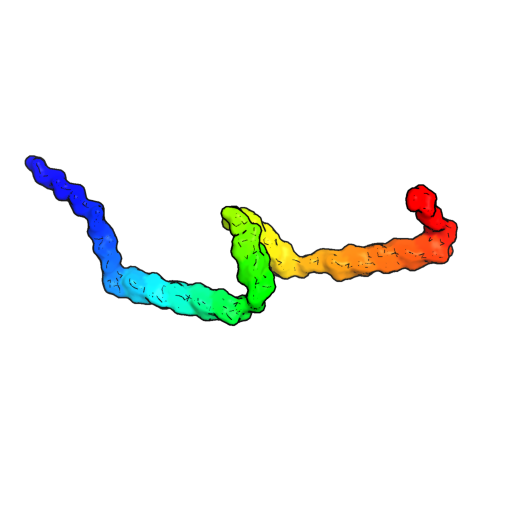6 C CA . LEU A 1 85 ? -26.463 14.360 -35.426 1.00 55.50 85 LEU A CA 1
ATOM 677 C C . LEU A 1 85 ? -24.996 14.021 -35.168 1.00 55.50 85 LEU A C 1
ATOM 679 O O . LEU A 1 85 ? -24.163 14.924 -35.161 1.00 55.50 85 LEU A O 1
ATOM 683 N N . LEU A 1 86 ? -24.722 12.736 -34.939 1.00 49.47 86 LEU A N 1
ATOM 684 C CA . LEU A 1 86 ? -23.477 12.034 -35.268 1.00 49.47 86 LEU A CA 1
ATOM 685 C C . LEU A 1 86 ? -23.784 10.545 -35.458 1.00 49.47 86 LEU A C 1
ATOM 687 O O . LEU A 1 86 ? -24.527 9.991 -34.622 1.00 49.47 86 LEU A O 1
#

Radius of gyration: 26.34 Å; chains: 1; bounding box: 84×36×51 Å

Organism: Tanacetum cinerariifolium (NCBI:txid118510)